Protein AF-A0A376MVI0-F1 (afdb_monomer_lite)

Foldseek 3Di:
DVLVVQLVVLVVLLVVCVVVVHPPVSNVVSVVSNVVSVCVVPVVCPVVVVVVVCVVVVVD

Radius of gyration: 13.19 Å; chains: 1; bounding box: 25×36×28 Å

Secondary structure (DSSP, 8-state):
-HHHHHHHHHHHHHHHHHHTT--HHHHHHHHHHHHHHHHHHSGGGHHHHHHHHHHHTT--

InterPro domains:
  IPR009364 YdaT-like [PF06254] (1-36)

Organism: Escherichia coli (NCBI:txid562)

Sequence (60 aa):
MARLAEMEKELSEAKQAVILNAPRHQKLKEISEGIVSMFRVDPDLAGPLMAMVTTMLGAI

Structure (mmCIF, N/CA/C/O backbone):
data_AF-A0A376MVI0-F1
#
_entry.id   AF-A0A376MVI0-F1
#
loop_
_atom_site.group_PDB
_atom_site.id
_atom_site.type_symbol
_atom_site.label_atom_id
_atom_site.label_alt_id
_atom_site.label_comp_id
_atom_site.label_asym_id
_atom_site.label_entity_id
_atom_site.label_seq_id
_atom_site.pdbx_PDB_ins_code
_atom_site.Cartn_x
_atom_site.Cartn_y
_atom_site.Cartn_z
_atom_site.occupancy
_atom_site.B_iso_or_equiv
_atom_site.auth_seq_id
_atom_site.auth_comp_id
_atom_site.auth_asym_id
_atom_site.auth_atom_id
_atom_site.pdbx_PDB_model_num
ATOM 1 N N . MET A 1 1 ? 4.493 -15.678 -8.210 1.00 64.12 1 MET A N 1
ATOM 2 C CA . MET A 1 1 ? 3.438 -16.102 -7.264 1.00 64.12 1 MET A CA 1
ATOM 3 C C . MET A 1 1 ? 3.646 -15.531 -5.865 1.00 64.12 1 MET A C 1
ATOM 5 O O . MET A 1 1 ? 2.774 -14.800 -5.433 1.00 64.12 1 MET A O 1
ATOM 9 N N . ALA A 1 2 ? 4.792 -15.749 -5.199 1.00 85.44 2 ALA A N 1
ATOM 10 C CA . ALA A 1 2 ? 5.019 -15.250 -3.829 1.00 85.44 2 ALA A CA 1
ATOM 11 C C . ALA A 1 2 ? 4.776 -13.733 -3.644 1.00 85.44 2 ALA A C 1
ATOM 13 O O . ALA A 1 2 ? 4.039 -13.351 -2.747 1.00 85.44 2 ALA A O 1
ATOM 14 N N . ARG A 1 3 ? 5.295 -12.881 -4.544 1.00 88.81 3 ARG A N 1
ATOM 15 C CA . ARG A 1 3 ? 5.099 -11.415 -4.473 1.00 88.81 3 ARG A CA 1
ATOM 16 C C . ARG A 1 3 ? 3.642 -10.970 -4.631 1.00 88.81 3 ARG A C 1
ATOM 18 O O . ARG A 1 3 ? 3.236 -9.999 -4.012 1.00 88.81 3 ARG A O 1
ATOM 25 N N . LEU A 1 4 ? 2.864 -11.674 -5.459 1.00 94.12 4 LEU A N 1
ATOM 26 C CA . LEU A 1 4 ? 1.443 -11.367 -5.651 1.00 94.12 4 LEU A CA 1
ATOM 27 C C . LEU A 1 4 ? 0.637 -11.739 -4.405 1.00 94.12 4 LEU A C 1
ATOM 29 O O . LEU A 1 4 ? -0.183 -10.948 -3.964 1.0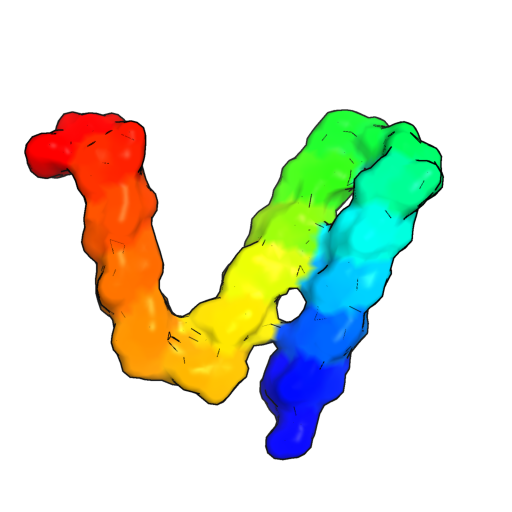0 94.12 4 LEU A O 1
ATOM 33 N N . ALA A 1 5 ? 0.921 -12.896 -3.803 1.00 95.62 5 ALA A N 1
ATOM 34 C CA . ALA A 1 5 ? 0.274 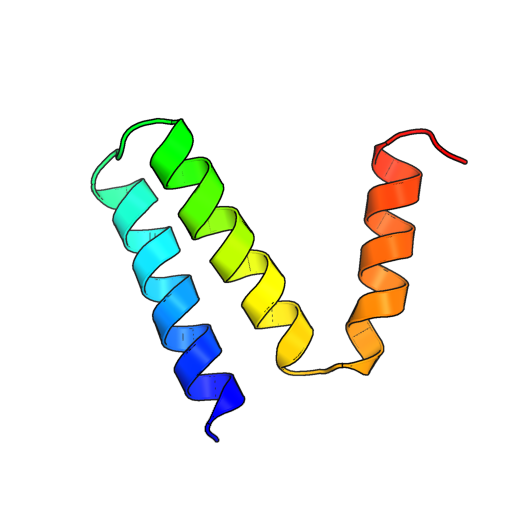-13.317 -2.562 1.00 95.62 5 ALA A CA 1
ATOM 35 C C . ALA A 1 5 ? 0.620 -12.390 -1.382 1.00 95.62 5 ALA A C 1
ATOM 3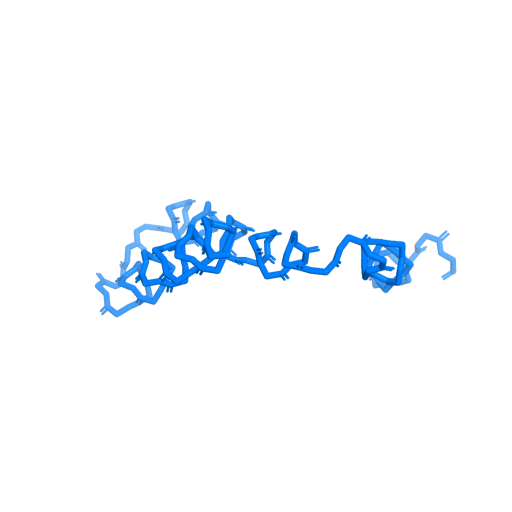7 O O . ALA A 1 5 ? -0.248 -12.052 -0.583 1.00 95.62 5 ALA A O 1
ATOM 38 N N . GLU A 1 6 ? 1.878 -11.948 -1.290 1.00 94.38 6 GLU A N 1
ATOM 39 C CA . GLU A 1 6 ? 2.305 -10.962 -0.293 1.00 94.38 6 GLU A CA 1
ATOM 40 C C . GLU A 1 6 ? 1.578 -9.626 -0.501 1.00 94.38 6 GLU A C 1
ATOM 42 O O . GLU A 1 6 ? 0.982 -9.108 0.436 1.00 94.38 6 GLU A O 1
ATOM 47 N N . MET A 1 7 ? 1.508 -9.124 -1.738 1.00 96.00 7 MET A N 1
ATOM 48 C CA . MET A 1 7 ? 0.723 -7.927 -2.060 1.00 96.00 7 MET A CA 1
ATOM 49 C C . MET A 1 7 ? -0.758 -8.082 -1.677 1.00 96.00 7 MET A C 1
ATOM 51 O O . MET A 1 7 ? -1.341 -7.176 -1.083 1.00 96.00 7 MET A O 1
ATOM 55 N N . GLU A 1 8 ? -1.390 -9.212 -1.999 1.00 97.44 8 GLU A N 1
ATOM 56 C CA . GLU A 1 8 ? -2.793 -9.462 -1.647 1.00 97.44 8 GLU A CA 1
ATOM 57 C C . GLU A 1 8 ? -3.029 -9.435 -0.133 1.00 97.44 8 GLU A C 1
ATOM 59 O O . GLU A 1 8 ? -4.026 -8.856 0.314 1.00 97.44 8 GLU A O 1
ATOM 64 N N . LYS A 1 9 ? -2.104 -10.005 0.650 1.00 97.38 9 LYS A N 1
ATOM 65 C CA . LYS A 1 9 ? -2.137 -9.960 2.117 1.00 97.38 9 LYS A CA 1
ATOM 66 C C . LYS A 1 9 ? -2.068 -8.519 2.626 1.00 97.38 9 LYS A C 1
ATOM 68 O O . LYS A 1 9 ? -2.992 -8.091 3.316 1.00 97.38 9 LYS A O 1
ATOM 73 N N . GLU A 1 10 ? -1.035 -7.769 2.246 1.00 98.12 10 GLU A N 1
ATOM 74 C CA . GLU A 1 10 ? -0.813 -6.396 2.731 1.00 98.12 10 GLU A CA 1
ATOM 75 C C . GLU A 1 10 ? -1.976 -5.466 2.326 1.00 98.12 10 GLU A C 1
ATOM 77 O O . GLU A 1 10 ? -2.465 -4.654 3.112 1.00 98.12 10 GLU A O 1
ATOM 82 N N . LEU A 1 11 ? -2.525 -5.636 1.116 1.00 97.94 11 LEU A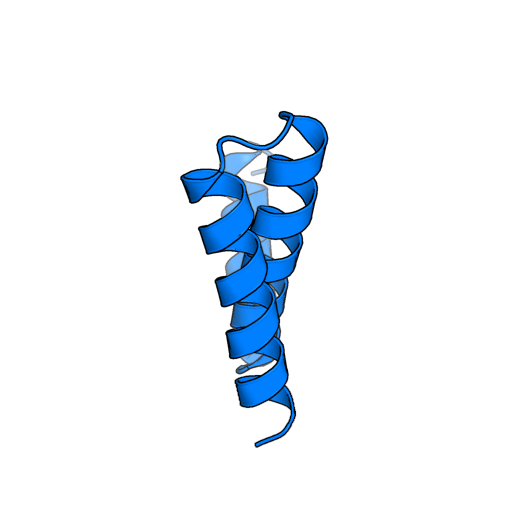 N 1
ATOM 83 C CA . LEU A 1 11 ? -3.724 -4.907 0.688 1.00 97.94 11 LEU A CA 1
ATOM 84 C C . LEU A 1 11 ? -4.968 -5.283 1.496 1.00 97.94 11 LEU A C 1
ATOM 86 O O . LEU A 1 11 ? -5.840 -4.435 1.711 1.00 97.94 11 LEU A O 1
ATOM 90 N N . SER A 1 12 ? -5.103 -6.545 1.902 1.00 98.38 12 SER A N 1
ATOM 91 C CA . SER A 1 12 ? -6.199 -6.986 2.765 1.00 98.38 12 SER A CA 1
ATOM 92 C C . SER A 1 12 ? -6.109 -6.344 4.149 1.00 98.38 12 SER A C 1
ATOM 94 O O . SER A 1 12 ? -7.117 -5.839 4.646 1.00 98.38 12 SER A O 1
ATOM 96 N N . GLU A 1 13 ? -4.913 -6.292 4.735 1.00 98.50 13 GLU A N 1
ATOM 97 C CA . GLU A 1 13 ? -4.652 -5.667 6.038 1.00 98.50 13 GLU A CA 1
ATOM 98 C C . GLU A 1 13 ? -4.916 -4.151 5.994 1.00 98.50 13 GLU A C 1
ATOM 100 O O . GLU A 1 13 ? -5.649 -3.621 6.836 1.00 98.50 13 GLU A O 1
ATOM 105 N N . ALA A 1 14 ? -4.470 -3.468 4.934 1.00 98.62 14 ALA A N 1
ATOM 106 C CA . ALA A 1 14 ? -4.783 -2.059 4.688 1.00 98.62 14 ALA A CA 1
ATOM 107 C C . ALA A 1 14 ? -6.298 -1.796 4.591 1.00 98.62 14 ALA A C 1
ATOM 109 O O . ALA A 1 14 ? -6.824 -0.879 5.232 1.00 98.62 14 ALA A O 1
ATOM 110 N N . LYS A 1 15 ? -7.027 -2.621 3.824 1.00 98.50 15 LYS A N 1
ATOM 111 C CA . LYS A 1 15 ? -8.495 -2.539 3.711 1.00 98.50 15 LYS A CA 1
ATOM 112 C C . LYS A 1 15 ? -9.164 -2.747 5.068 1.00 98.50 15 LYS A C 1
ATOM 114 O O . LYS A 1 15 ? -10.051 -1.977 5.439 1.00 98.50 15 LYS A O 1
ATOM 119 N N . GLN A 1 16 ? -8.721 -3.745 5.828 1.00 98.56 16 GLN A N 1
ATOM 120 C CA . GLN A 1 16 ? -9.252 -4.041 7.154 1.00 98.56 16 GLN A CA 1
ATOM 121 C C . GLN A 1 16 ? -9.013 -2.887 8.138 1.00 98.56 16 GLN A C 1
ATOM 123 O O . GLN A 1 16 ? -9.934 -2.515 8.866 1.00 98.56 16 GLN A O 1
ATOM 128 N N . ALA A 1 17 ? -7.834 -2.259 8.120 1.00 98.50 17 ALA A N 1
ATOM 129 C CA . ALA A 1 17 ? -7.530 -1.099 8.959 1.00 98.50 17 ALA A CA 1
ATOM 130 C C . ALA A 1 17 ? -8.477 0.086 8.692 1.00 98.50 17 ALA A C 1
ATOM 132 O O . ALA A 1 17 ? -8.857 0.803 9.623 1.00 98.50 17 ALA A O 1
ATOM 133 N N . VAL A 1 18 ? -8.896 0.282 7.437 1.00 98.00 18 VAL A N 1
ATOM 134 C CA . VAL A 1 18 ? -9.894 1.298 7.067 1.00 98.00 18 VAL A CA 1
ATOM 135 C C . VAL A 1 18 ? -11.295 0.891 7.524 1.00 98.00 18 VAL A C 1
ATOM 137 O O . VAL A 1 18 ? -11.953 1.678 8.204 1.00 98.00 18 VAL A O 1
ATOM 140 N N . ILE A 1 19 ? -11.734 -0.329 7.197 1.00 98.56 19 ILE A N 1
ATOM 141 C CA . ILE A 1 19 ? -13.081 -0.843 7.512 1.00 98.56 19 ILE A CA 1
ATOM 142 C C . ILE A 1 19 ? -13.344 -0.832 9.021 1.00 98.56 19 ILE A C 1
ATOM 144 O O . ILE A 1 19 ? -14.417 -0.429 9.462 1.00 98.56 19 ILE A O 1
ATOM 148 N N . LEU A 1 20 ? -12.354 -1.236 9.818 1.00 98.50 20 LEU A N 1
ATOM 149 C CA . LEU A 1 20 ? -12.454 -1.287 11.278 1.00 98.50 20 LEU A CA 1
ATOM 150 C C . LEU A 1 20 ? -12.173 0.063 11.952 1.00 98.50 20 LEU A C 1
ATOM 152 O O . LEU A 1 20 ? -12.114 0.133 13.177 1.00 98.50 20 LEU A O 1
ATOM 156 N N . ASN A 1 21 ? -11.978 1.129 11.168 1.00 98.00 21 ASN A N 1
ATOM 157 C CA . ASN A 1 21 ? -11.619 2.461 11.641 1.00 98.00 21 ASN A CA 1
ATOM 158 C C . ASN A 1 21 ? -10.471 2.442 12.669 1.00 98.00 21 ASN A C 1
ATOM 160 O O . ASN A 1 21 ? -10.560 3.041 13.744 1.00 98.00 21 ASN A O 1
ATOM 164 N N . ALA A 1 22 ? -9.384 1.746 12.331 1.00 98.56 22 ALA A N 1
ATOM 165 C CA . ALA A 1 22 ? -8.222 1.621 13.200 1.00 98.56 22 ALA A CA 1
ATOM 166 C C . ALA A 1 22 ? -7.628 3.003 13.566 1.00 98.56 22 ALA A C 1
ATOM 168 O O . ALA A 1 22 ? -7.845 3.992 12.847 1.00 98.56 22 ALA A O 1
ATOM 169 N N . PRO A 1 23 ? -6.843 3.102 14.659 1.00 98.62 23 PRO A N 1
ATOM 170 C CA . PRO A 1 23 ? -6.148 4.332 15.025 1.00 98.62 23 PRO A CA 1
ATOM 171 C C . PRO A 1 23 ? -5.333 4.915 13.865 1.00 98.62 23 PRO A C 1
ATOM 173 O O . PRO A 1 23 ? -4.814 4.189 13.018 1.00 98.62 23 PRO A O 1
ATOM 176 N N . ARG A 1 24 ? -5.180 6.246 13.830 1.00 98.06 24 ARG A N 1
ATOM 177 C CA . ARG A 1 24 ? -4.537 6.950 12.703 1.00 98.06 24 ARG A CA 1
ATOM 178 C C . ARG A 1 24 ? -3.137 6.418 12.372 1.00 98.06 24 ARG A C 1
ATOM 180 O O . ARG A 1 24 ? -2.827 6.272 11.196 1.00 98.06 24 ARG A O 1
ATOM 187 N N . HIS A 1 25 ? -2.316 6.124 13.381 1.00 97.69 25 HIS A N 1
ATOM 188 C CA . HIS A 1 25 ? -0.969 5.585 13.166 1.00 97.69 25 HIS A CA 1
ATOM 189 C C . HIS A 1 25 ? -1.002 4.178 12.547 1.00 97.69 25 HIS A C 1
ATOM 191 O O . HIS A 1 25 ? -0.189 3.885 11.678 1.00 97.69 25 HIS A O 1
ATOM 197 N N . GLN A 1 26 ? -1.982 3.349 12.926 1.00 98.25 26 GLN A N 1
ATOM 198 C CA . GLN A 1 26 ? -2.161 2.014 12.362 1.00 98.25 26 GLN A CA 1
ATOM 199 C C . GLN A 1 26 ? -2.608 2.095 10.904 1.00 98.25 26 GLN A C 1
ATOM 201 O O . GLN A 1 26 ? -2.005 1.463 10.047 1.00 98.25 26 GLN A O 1
ATOM 206 N N . LYS A 1 27 ? -3.607 2.935 10.593 1.00 98.38 27 LYS A N 1
ATOM 207 C CA . LYS A 1 27 ? -4.030 3.158 9.200 1.00 98.38 27 LYS A CA 1
ATOM 208 C C . LYS A 1 27 ? -2.867 3.634 8.334 1.00 98.38 27 LYS A C 1
ATOM 210 O O . LYS A 1 27 ? -2.718 3.154 7.221 1.00 98.38 27 LYS A O 1
ATOM 215 N N . LEU A 1 28 ? -2.033 4.541 8.850 1.00 98.00 28 LEU A N 1
ATOM 216 C CA . LEU A 1 28 ? -0.859 5.022 8.124 1.00 98.00 28 LEU A CA 1
ATOM 217 C C . LEU A 1 28 ? 0.130 3.889 7.822 1.00 98.00 28 LEU A C 1
ATOM 219 O O . LEU A 1 28 ? 0.574 3.792 6.682 1.00 98.00 28 LEU A O 1
ATOM 223 N N . LYS A 1 29 ? 0.448 3.043 8.809 1.00 98.00 29 LYS A N 1
ATOM 224 C CA . LYS A 1 29 ? 1.337 1.886 8.628 1.00 98.00 29 LYS A CA 1
ATOM 225 C C . LYS A 1 29 ? 0.804 0.945 7.544 1.00 98.00 29 LYS A C 1
ATOM 227 O O . LYS A 1 29 ? 1.451 0.792 6.515 1.00 98.00 29 LYS A O 1
ATOM 232 N N . GLU A 1 30 ? -0.394 0.402 7.751 1.00 98.44 30 GLU A N 1
ATOM 233 C CA . GLU A 1 30 ? -0.957 -0.652 6.894 1.00 98.44 30 GLU A CA 1
ATOM 234 C C . GLU A 1 30 ? -1.193 -0.153 5.459 1.00 98.44 30 GLU A C 1
ATOM 236 O O . GLU A 1 30 ? -0.883 -0.837 4.490 1.00 98.44 30 GLU A O 1
ATOM 241 N N . ILE A 1 31 ? -1.678 1.086 5.291 1.00 97.81 31 ILE A N 1
ATOM 242 C CA . ILE A 1 31 ? -1.849 1.679 3.954 1.00 97.81 31 ILE A CA 1
ATOM 243 C C . ILE A 1 31 ? -0.493 1.879 3.268 1.00 97.81 31 ILE A C 1
ATOM 245 O O . ILE A 1 31 ? -0.381 1.627 2.070 1.00 97.81 31 ILE A O 1
ATOM 249 N N . SER A 1 32 ? 0.537 2.312 4.000 1.00 95.56 32 SER A N 1
ATOM 250 C CA . SER A 1 32 ? 1.874 2.504 3.422 1.00 95.56 32 SER A CA 1
ATOM 251 C C . SER A 1 32 ? 2.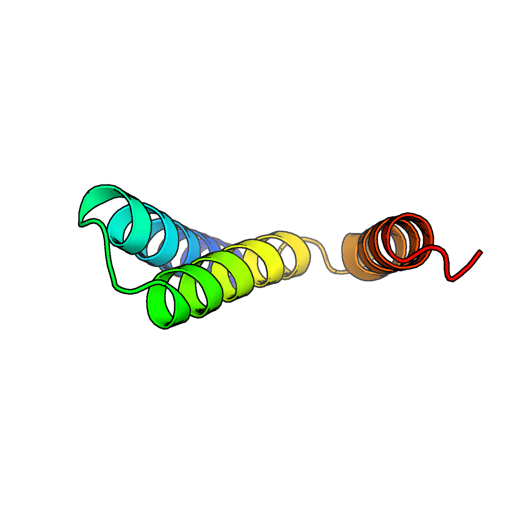497 1.174 2.995 1.00 95.56 32 SER A C 1
ATOM 253 O O . SER A 1 32 ? 3.055 1.093 1.902 1.00 95.56 32 SER A O 1
ATOM 255 N N . GLU A 1 33 ? 2.367 0.126 3.811 1.00 96.50 33 GLU A N 1
ATOM 256 C CA . GLU A 1 33 ? 2.825 -1.232 3.482 1.00 96.50 33 GLU A CA 1
ATOM 257 C C . GLU A 1 33 ? 2.081 -1.786 2.256 1.00 96.50 33 GLU A C 1
ATOM 259 O O . GLU A 1 33 ? 2.719 -2.253 1.308 1.00 96.50 33 GLU A O 1
ATOM 264 N N . GLY A 1 34 ? 0.756 -1.603 2.192 1.00 96.06 34 GLY A N 1
ATOM 265 C CA . GLY A 1 34 ? -0.061 -1.945 1.027 1.00 96.06 34 GLY A CA 1
ATOM 266 C C . GLY A 1 34 ? 0.394 -1.239 -0.256 1.00 96.06 34 GLY A C 1
ATOM 267 O O . GLY A 1 34 ? 0.593 -1.900 -1.277 1.00 96.06 34 GLY A O 1
ATOM 268 N N . ILE A 1 35 ? 0.638 0.077 -0.207 1.00 93.81 35 ILE A N 1
ATOM 269 C CA . ILE A 1 35 ? 1.166 0.848 -1.347 1.00 93.81 35 ILE A CA 1
ATOM 270 C C . ILE A 1 35 ? 2.524 0.286 -1.779 1.00 93.81 35 ILE A C 1
ATOM 272 O O . ILE A 1 35 ? 2.699 -0.052 -2.947 1.00 93.81 35 ILE A O 1
ATOM 276 N N . VAL A 1 36 ? 3.474 0.132 -0.852 1.00 91.38 36 VAL A N 1
ATOM 277 C CA . VAL A 1 36 ? 4.822 -0.376 -1.162 1.00 91.38 36 VAL A CA 1
ATOM 278 C C . VAL A 1 36 ? 4.765 -1.778 -1.773 1.00 91.38 36 VAL A C 1
ATOM 280 O O . VAL A 1 36 ? 5.504 -2.062 -2.718 1.00 91.38 36 VAL A O 1
ATOM 283 N N . SER A 1 37 ? 3.880 -2.647 -1.280 1.00 93.12 37 SER A N 1
ATOM 284 C CA . SER A 1 37 ? 3.723 -4.009 -1.799 1.00 93.12 37 SER A CA 1
ATOM 285 C C . SER A 1 37 ? 3.283 -4.035 -3.271 1.00 93.12 37 SER A C 1
ATOM 287 O O . SER A 1 37 ? 3.809 -4.842 -4.039 1.00 93.12 37 SER A O 1
ATOM 289 N N . MET A 1 38 ? 2.417 -3.106 -3.703 1.00 92.44 38 MET A N 1
ATOM 290 C CA . MET A 1 38 ? 1.979 -3.007 -5.103 1.00 92.44 38 MET A CA 1
ATOM 291 C C . MET A 1 38 ? 3.139 -2.684 -6.051 1.00 92.44 38 MET A C 1
ATOM 293 O O . MET A 1 38 ? 3.258 -3.295 -7.111 1.00 92.44 38 MET A O 1
ATOM 297 N N . PHE A 1 39 ? 4.044 -1.788 -5.654 1.00 91.19 39 PHE A N 1
ATOM 298 C CA . PHE A 1 39 ? 5.209 -1.422 -6.470 1.00 91.19 39 PHE A CA 1
ATOM 299 C C . PHE A 1 39 ? 6.331 -2.468 -6.452 1.00 91.19 39 PHE A C 1
ATOM 301 O O . PHE A 1 39 ? 7.253 -2.392 -7.255 1.00 91.19 39 PHE A O 1
ATOM 308 N N . ARG A 1 40 ? 6.273 -3.472 -5.569 1.00 87.44 40 ARG A N 1
ATOM 309 C CA . ARG A 1 40 ? 7.214 -4.608 -5.580 1.00 87.44 40 ARG A CA 1
ATOM 310 C C . ARG A 1 40 ? 6.816 -5.712 -6.555 1.00 87.44 40 ARG A C 1
ATOM 312 O O . ARG A 1 40 ? 7.653 -6.561 -6.876 1.00 87.44 40 ARG A O 1
ATOM 319 N N . VAL A 1 41 ? 5.557 -5.735 -6.998 1.00 91.94 41 VAL A N 1
ATOM 320 C CA . VAL A 1 41 ? 5.084 -6.706 -7.996 1.00 91.94 41 VAL A CA 1
ATOM 321 C C . VAL A 1 41 ? 5.824 -6.512 -9.315 1.00 91.94 41 VAL A C 1
ATOM 323 O O . VAL A 1 41 ? 6.270 -7.501 -9.897 1.00 91.94 41 VAL A O 1
ATOM 326 N N . ASP A 1 42 ? 6.022 -5.255 -9.708 1.00 91.94 42 ASP A N 1
ATOM 327 C CA . ASP A 1 42 ? 6.833 -4.852 -10.852 1.00 91.94 42 ASP A CA 1
ATOM 328 C C . ASP A 1 42 ? 7.939 -3.871 -10.402 1.00 91.94 42 ASP A C 1
ATOM 330 O O . ASP A 1 42 ? 7.667 -2.683 -10.204 1.00 91.94 42 ASP A O 1
ATOM 334 N N . PRO A 1 43 ? 9.183 -4.354 -10.211 1.00 84.62 43 PRO A N 1
ATOM 335 C CA . PRO A 1 43 ? 10.302 -3.542 -9.733 1.00 84.62 43 PRO A CA 1
ATOM 336 C C . PRO A 1 43 ? 10.615 -2.312 -10.591 1.00 84.62 43 PRO A C 1
ATOM 338 O O . PRO A 1 43 ? 11.151 -1.334 -10.061 1.00 84.62 43 PRO A O 1
ATOM 341 N N . ASP A 1 44 ? 10.265 -2.329 -11.879 1.00 92.62 44 ASP A N 1
ATOM 342 C CA . ASP A 1 44 ? 10.542 -1.220 -12.796 1.00 92.62 44 ASP A CA 1
ATOM 343 C C . ASP A 1 44 ? 9.685 0.018 -12.473 1.00 92.62 44 ASP A C 1
ATOM 345 O O . ASP A 1 44 ? 10.023 1.142 -12.854 1.00 92.62 44 ASP A O 1
ATOM 349 N N . LEU A 1 45 ? 8.612 -0.148 -11.690 1.00 89.75 45 LEU A N 1
ATOM 350 C CA . LEU A 1 45 ? 7.724 0.939 -11.274 1.00 89.75 45 LEU A CA 1
ATOM 351 C C . LEU A 1 45 ? 8.226 1.726 -10.052 1.00 89.75 45 LEU A C 1
ATOM 353 O O . LEU A 1 45 ? 7.672 2.785 -9.743 1.00 89.75 45 LEU A O 1
ATOM 357 N N . ALA A 1 46 ? 9.291 1.277 -9.377 1.00 86.50 46 ALA A N 1
ATOM 358 C CA . ALA A 1 46 ? 9.841 1.980 -8.214 1.00 86.50 46 ALA A CA 1
ATOM 359 C C . ALA A 1 46 ? 10.401 3.369 -8.576 1.00 86.50 46 ALA A C 1
ATOM 361 O O . ALA A 1 46 ? 10.167 4.341 -7.857 1.00 86.50 46 ALA A O 1
ATOM 362 N N . GLY A 1 47 ? 11.107 3.485 -9.706 1.00 89.69 47 GLY A N 1
ATOM 363 C CA . GLY A 1 47 ? 11.643 4.761 -10.195 1.00 89.69 47 GLY A CA 1
ATOM 364 C C . GLY A 1 47 ? 10.545 5.788 -10.509 1.00 89.69 47 GLY A C 1
ATOM 365 O O . GLY A 1 47 ? 10.565 6.881 -9.936 1.00 89.69 47 GLY A O 1
ATOM 366 N N . PRO A 1 48 ? 9.557 5.444 -11.358 1.00 90.94 48 PRO A N 1
ATOM 367 C CA . PRO A 1 48 ? 8.395 6.291 -11.628 1.00 90.94 48 PRO A CA 1
ATOM 368 C C . PRO A 1 48 ? 7.630 6.725 -10.371 1.00 90.94 48 PRO A C 1
ATOM 370 O O . PRO A 1 48 ? 7.275 7.898 -10.257 1.00 90.94 48 PRO A O 1
ATOM 373 N N . LEU A 1 49 ? 7.425 5.825 -9.398 1.00 88.88 49 LEU A N 1
ATOM 374 C CA . LEU A 1 49 ? 6.798 6.183 -8.121 1.00 88.88 49 LEU A CA 1
ATOM 375 C C . LEU A 1 49 ? 7.594 7.260 -7.384 1.00 88.88 49 LEU A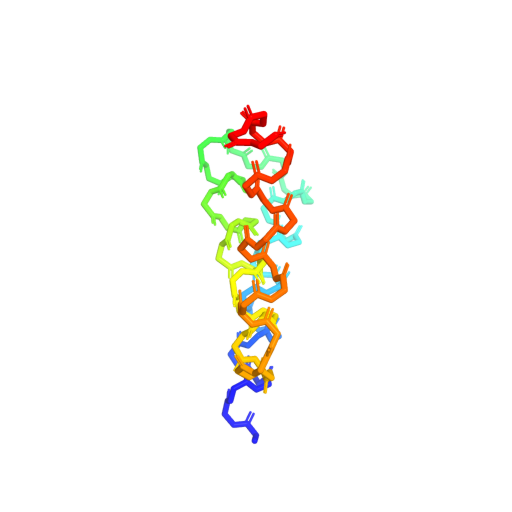 C 1
ATOM 377 O O . LEU A 1 49 ? 7.022 8.257 -6.946 1.00 88.88 49 LEU A O 1
ATOM 381 N N . MET A 1 50 ? 8.905 7.056 -7.231 1.00 90.44 50 MET A N 1
ATOM 382 C CA . MET A 1 50 ? 9.753 8.008 -6.517 1.00 90.44 50 MET A CA 1
ATOM 383 C C . MET A 1 50 ? 9.736 9.372 -7.202 1.00 90.44 50 MET A C 1
ATOM 385 O O . MET A 1 50 ? 9.597 10.378 -6.515 1.00 90.44 50 MET A O 1
ATOM 389 N N . ALA A 1 51 ? 9.764 9.412 -8.537 1.00 92.81 51 ALA A N 1
ATOM 390 C CA . ALA A 1 51 ? 9.618 10.657 -9.287 1.00 92.81 51 ALA A CA 1
ATOM 391 C C . ALA A 1 51 ? 8.289 11.370 -8.970 1.00 92.81 51 ALA A C 1
ATOM 393 O O . ALA A 1 51 ? 8.301 12.558 -8.649 1.00 92.81 51 ALA A O 1
ATOM 394 N N . MET A 1 52 ? 7.158 10.651 -8.974 1.00 92.00 52 MET A N 1
ATOM 395 C CA . MET A 1 52 ? 5.852 11.224 -8.617 1.00 92.00 52 MET A CA 1
ATOM 396 C C . MET A 1 52 ? 5.826 11.776 -7.185 1.00 92.00 52 MET A C 1
ATOM 398 O O . MET A 1 52 ? 5.337 12.883 -6.963 1.00 92.00 52 MET A O 1
ATOM 402 N N . VAL A 1 53 ? 6.364 11.028 -6.214 1.00 89.25 53 VAL A N 1
ATOM 403 C CA . VAL A 1 53 ? 6.426 11.454 -4.805 1.00 89.25 53 VAL A CA 1
ATOM 404 C C . VAL A 1 53 ? 7.304 12.694 -4.653 1.00 89.25 53 VAL A C 1
ATOM 406 O O . VAL A 1 53 ? 6.898 13.653 -4.000 1.00 89.25 53 VAL A O 1
ATOM 409 N N . THR A 1 54 ? 8.478 12.715 -5.285 1.00 91.06 54 THR A N 1
ATOM 410 C CA . THR A 1 54 ? 9.386 13.868 -5.285 1.00 91.06 54 THR A CA 1
ATOM 411 C C . THR A 1 54 ? 8.702 15.117 -5.844 1.00 91.06 54 THR A C 1
ATOM 413 O O . THR A 1 54 ? 8.782 16.175 -5.219 1.00 91.06 54 THR A O 1
ATOM 416 N N . THR A 1 55 ? 7.965 15.000 -6.955 1.00 94.00 55 THR A N 1
ATOM 417 C CA . THR A 1 55 ? 7.170 16.110 -7.506 1.00 94.00 55 THR A CA 1
ATOM 418 C C . THR A 1 55 ? 6.085 16.577 -6.531 1.00 94.00 55 THR A C 1
ATOM 420 O O . THR A 1 55 ? 5.939 17.775 -6.306 1.00 94.00 55 THR A O 1
ATOM 423 N N . MET A 1 56 ? 5.343 15.663 -5.895 1.00 92.00 56 MET A N 1
ATOM 424 C CA . MET A 1 56 ? 4.291 16.029 -4.931 1.00 92.00 56 MET A CA 1
ATOM 425 C C . MET A 1 56 ? 4.826 16.732 -3.680 1.00 92.00 56 MET A C 1
ATOM 427 O O . MET A 1 56 ? 4.128 17.555 -3.091 1.00 92.00 56 MET A O 1
ATOM 431 N N . LEU A 1 57 ? 6.057 16.422 -3.272 1.00 92.12 57 LEU A N 1
ATOM 432 C CA . LEU A 1 57 ? 6.721 17.068 -2.140 1.00 92.12 57 LEU A CA 1
ATOM 433 C C . LEU A 1 57 ? 7.323 18.439 -2.493 1.00 92.12 57 LEU A C 1
ATOM 435 O O . LEU A 1 57 ? 7.914 19.072 -1.621 1.00 92.12 57 LEU A O 1
ATOM 439 N N . GLY A 1 58 ? 7.182 18.904 -3.741 1.00 89.06 58 GLY A N 1
ATOM 440 C CA . GLY A 1 58 ? 7.734 20.183 -4.196 1.00 89.06 58 GLY A CA 1
ATOM 441 C C . GLY A 1 58 ? 9.262 20.200 -4.226 1.00 89.06 58 GLY A C 1
ATOM 442 O O . GLY A 1 58 ? 9.870 21.262 -4.120 1.00 89.06 58 GLY A O 1
ATOM 443 N N . ALA A 1 59 ? 9.889 19.024 -4.322 1.00 77.06 59 ALA A N 1
ATOM 444 C CA . ALA A 1 59 ? 11.341 18.896 -4.412 1.00 77.06 59 ALA A CA 1
ATOM 445 C C . ALA A 1 59 ? 11.879 19.162 -5.836 1.00 77.06 59 ALA A C 1
ATOM 447 O O . ALA A 1 59 ? 13.092 19.109 -6.040 1.00 77.06 59 ALA A O 1
ATOM 448 N N . ILE A 1 60 ? 10.988 19.448 -6.798 1.00 57.84 60 ILE A N 1
ATOM 449 C CA . ILE A 1 60 ? 11.253 19.893 -8.177 1.00 57.84 60 ILE A CA 1
ATOM 450 C C . ILE A 1 60 ? 10.187 20.922 -8.556 1.00 57.84 60 ILE A C 1
ATOM 452 O O . ILE A 1 60 ? 9.000 20.633 -8.280 1.00 57.84 60 ILE A O 1
#

pLDDT: mean 92.96, std 7.46, range [57.84, 98.62]